Protein AF-T1AY09-F1 (afdb_monomer_lite)

Organism: NCBI:txid410659

Sequence (168 aa):
WETPSRAKVSDEFEIIVTLGIKGGFGIIDIEFPVPDQFDLVDDNNVHVVFKGYRNLSRKISYRVRAMRRGVFDFKTVRYTYYPALGIISKTSKEYAESHRIEVYPNIPVLPRMGRSFKTPMVMPSGSVSRLGPVSTDFDSIRDYQFGDPYRTINWKASARTGVLENCL

pLDDT: mean 77.84, std 12.08, range [43.69, 92.62]

Structure (mmCIF, N/CA/C/O backbone):
data_AF-T1AY09-F1
#
_entry.id   AF-T1AY09-F1
#
loop_
_atom_site.group_PDB
_atom_site.id
_atom_site.type_symbol
_atom_site.label_atom_id
_atom_site.label_alt_id
_atom_site.label_comp_id
_atom_site.label_asym_id
_atom_site.label_entity_id
_atom_site.label_seq_id
_atom_site.pdbx_PDB_ins_code
_atom_site.Cartn_x
_atom_site.Cartn_y
_atom_site.Cartn_z
_atom_site.occupancy
_atom_site.B_iso_or_equiv
_atom_site.auth_seq_id
_atom_site.auth_comp_id
_atom_site.auth_asym_id
_atom_site.auth_atom_id
_atom_site.pdbx_PDB_model_num
ATOM 1 N N . TRP A 1 1 ? 0.741 -7.960 7.176 1.00 77.12 1 TRP A N 1
ATOM 2 C CA . TRP A 1 1 ? 0.424 -7.620 5.779 1.00 77.12 1 TRP A CA 1
ATOM 3 C C . TRP A 1 1 ? 0.917 -8.742 4.900 1.00 77.12 1 TRP A C 1
ATOM 5 O O . TRP A 1 1 ? 1.999 -9.256 5.157 1.00 77.12 1 TRP A O 1
ATOM 15 N N . GLU A 1 2 ? 0.112 -9.155 3.936 1.00 81.94 2 GLU A N 1
ATOM 16 C CA . GLU A 1 2 ? 0.469 -10.129 2.915 1.00 81.94 2 GLU A CA 1
ATOM 17 C C . GLU A 1 2 ? 0.279 -9.435 1.565 1.00 81.94 2 GLU A C 1
ATOM 19 O O . GLU A 1 2 ? -0.824 -9.041 1.186 1.00 81.94 2 GLU A O 1
ATOM 24 N N . THR A 1 3 ? 1.410 -9.158 0.930 1.00 81.44 3 THR A N 1
ATOM 25 C CA . THR A 1 3 ? 1.568 -8.216 -0.178 1.00 81.44 3 THR A CA 1
ATOM 26 C C . THR A 1 3 ? 2.746 -8.665 -1.032 1.00 81.44 3 THR A C 1
ATOM 28 O O . THR A 1 3 ? 3.739 -9.171 -0.495 1.00 81.44 3 THR A O 1
ATOM 31 N N . PRO A 1 4 ? 2.684 -8.490 -2.360 1.00 83.69 4 PRO A N 1
ATOM 32 C CA . PRO A 1 4 ? 3.813 -8.809 -3.214 1.00 83.69 4 PRO A CA 1
ATOM 33 C C . PRO A 1 4 ? 4.957 -7.820 -2.962 1.00 83.69 4 PRO A C 1
ATOM 35 O O . PRO A 1 4 ? 4.762 -6.607 -2.953 1.00 83.69 4 PRO A O 1
ATOM 38 N N . SER A 1 5 ? 6.178 -8.333 -2.804 1.00 85.38 5 SER A N 1
ATOM 39 C CA . SER A 1 5 ? 7.378 -7.493 -2.661 1.00 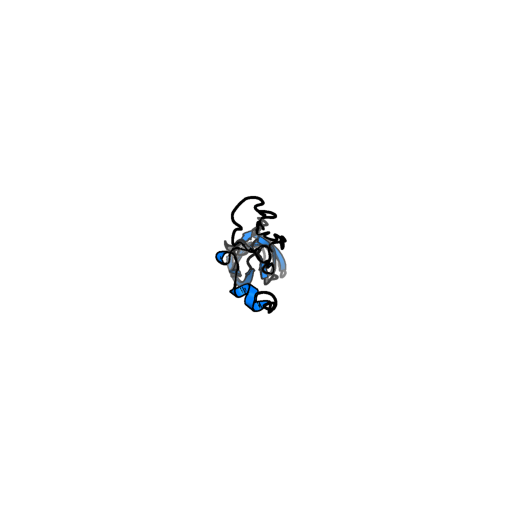85.38 5 SER A CA 1
ATOM 40 C C . SER A 1 5 ? 7.715 -6.726 -3.942 1.00 85.38 5 SER A C 1
ATOM 42 O O . SER A 1 5 ? 8.361 -5.678 -3.892 1.00 85.38 5 SER A O 1
ATOM 44 N N . ARG A 1 6 ? 7.279 -7.249 -5.095 1.00 87.50 6 ARG A N 1
ATOM 45 C CA . ARG A 1 6 ? 7.522 -6.688 -6.423 1.00 87.50 6 ARG A CA 1
ATOM 46 C C . ARG A 1 6 ? 6.231 -6.635 -7.226 1.00 87.50 6 ARG A C 1
ATOM 48 O O . ARG A 1 6 ? 5.535 -7.641 -7.322 1.00 87.50 6 ARG A O 1
ATOM 55 N N . ALA A 1 7 ? 5.975 -5.498 -7.857 1.00 88.19 7 ALA A N 1
ATOM 56 C CA . ALA A 1 7 ? 4.878 -5.307 -8.804 1.00 88.19 7 ALA A CA 1
ATOM 57 C C . ALA A 1 7 ? 5.393 -4.606 -10.068 1.00 88.19 7 ALA A C 1
ATOM 59 O O . ALA A 1 7 ? 6.481 -4.023 -10.055 1.00 88.19 7 ALA A O 1
ATOM 60 N N . LYS A 1 8 ? 4.643 -4.652 -11.172 1.00 88.94 8 LYS A N 1
ATOM 61 C CA . LYS A 1 8 ? 4.920 -3.806 -12.342 1.00 88.94 8 LYS A CA 1
ATOM 62 C C . LYS A 1 8 ? 3.947 -2.636 -12.390 1.00 88.94 8 LYS A C 1
ATOM 64 O O . LYS A 1 8 ? 2.860 -2.681 -11.822 1.00 88.94 8 LYS A O 1
ATOM 69 N N . VAL A 1 9 ? 4.341 -1.576 -13.089 1.00 89.31 9 VAL A N 1
ATOM 70 C CA . VAL A 1 9 ? 3.428 -0.470 -13.407 1.00 89.31 9 VAL A CA 1
ATOM 71 C C . VAL A 1 9 ? 2.242 -1.006 -14.210 1.00 89.31 9 VAL A C 1
ATOM 73 O O . VAL A 1 9 ? 2.441 -1.751 -15.170 1.00 89.31 9 VAL A O 1
ATOM 76 N N . SER A 1 10 ? 1.039 -0.564 -13.843 1.00 87.38 10 SER A N 1
ATOM 77 C CA . SER A 1 10 ? -0.257 -0.985 -14.387 1.00 87.38 10 SER A CA 1
ATOM 78 C C . SER A 1 10 ? -0.731 -2.388 -13.993 1.00 87.38 10 SER A C 1
ATOM 80 O O . SER A 1 10 ? -1.846 -2.742 -14.374 1.00 87.38 10 SER A O 1
ATOM 82 N N . ASP A 1 11 ? 0.042 -3.159 -13.222 1.00 85.81 11 ASP A N 1
ATOM 83 C CA . ASP A 1 11 ? -0.458 -4.417 -12.664 1.00 85.81 11 ASP A CA 1
ATOM 84 C C . ASP A 1 11 ? -1.409 -4.125 -11.493 1.00 85.81 11 ASP A C 1
ATOM 86 O O . ASP A 1 11 ? -1.169 -3.233 -10.668 1.00 85.81 11 ASP A O 1
ATOM 90 N N . GLU A 1 12 ? -2.488 -4.899 -11.425 1.00 88.69 12 GLU A N 1
ATOM 91 C CA . GLU A 1 12 ? -3.405 -4.935 -10.290 1.00 88.69 12 GLU A CA 1
ATOM 92 C C . GLU A 1 12 ? -2.925 -5.985 -9.294 1.00 88.69 12 GLU A C 1
ATOM 94 O O . GLU A 1 12 ? -2.566 -7.104 -9.672 1.00 88.69 12 GLU A O 1
ATOM 99 N N . PHE A 1 13 ? -2.917 -5.639 -8.012 1.00 87.06 13 PHE A N 1
ATOM 100 C CA . PHE A 1 13 ? -2.571 -6.584 -6.964 1.00 87.06 13 PHE A CA 1
ATOM 101 C C . PHE A 1 13 ? -3.440 -6.393 -5.728 1.00 87.06 13 PHE A C 1
ATOM 103 O O . PHE A 1 13 ? -3.931 -5.305 -5.420 1.00 87.06 13 PHE A O 1
ATOM 110 N N . GLU A 1 14 ? -3.638 -7.503 -5.028 1.00 87.88 14 GLU A N 1
ATOM 111 C CA . GLU A 1 14 ? -4.423 -7.563 -3.808 1.00 87.88 14 GLU A CA 1
ATOM 112 C C . GLU A 1 14 ? -3.497 -7.437 -2.599 1.00 87.88 14 GLU A C 1
ATOM 114 O O . GLU A 1 14 ? -2.472 -8.116 -2.496 1.00 87.88 14 GLU A O 1
ATOM 119 N N . ILE A 1 15 ? -3.864 -6.546 -1.685 1.00 87.56 15 ILE A N 1
ATOM 120 C CA . ILE A 1 15 ? -3.201 -6.366 -0.401 1.00 87.56 15 ILE A CA 1
ATOM 121 C C . ILE A 1 15 ? -4.089 -7.001 0.658 1.00 87.56 15 ILE A C 1
ATOM 123 O O . ILE A 1 15 ? -5.230 -6.580 0.835 1.00 87.56 15 ILE A O 1
ATOM 127 N N . ILE A 1 16 ? -3.569 -7.993 1.383 1.00 88.00 16 ILE A N 1
ATOM 128 C CA . ILE A 1 16 ? -4.297 -8.656 2.468 1.00 88.00 16 ILE A CA 1
ATOM 129 C C . ILE A 1 16 ? -3.725 -8.187 3.806 1.00 88.00 16 ILE A C 1
ATOM 131 O O . ILE A 1 16 ? -2.560 -8.409 4.149 1.00 88.00 16 ILE A O 1
ATOM 135 N N . VAL A 1 17 ? -4.569 -7.572 4.625 1.00 87.56 17 VAL A N 1
ATOM 136 C CA . VAL A 1 17 ? -4.225 -7.129 5.973 1.00 87.56 17 VAL A CA 1
ATOM 137 C C . VAL A 1 17 ? -4.947 -8.007 6.986 1.00 87.56 17 VAL A C 1
ATOM 139 O O . VAL A 1 17 ? -6.168 -8.152 6.972 1.00 87.56 17 VAL A O 1
ATOM 142 N N . THR A 1 18 ? -4.178 -8.621 7.887 1.00 88.25 18 THR A N 1
ATOM 143 C CA . THR A 1 18 ? -4.727 -9.369 9.022 1.00 88.25 18 THR A CA 1
ATOM 144 C C . THR A 1 18 ? -4.683 -8.478 10.252 1.00 88.25 18 THR A C 1
ATOM 146 O O . THR A 1 18 ? -3.606 -8.132 10.730 1.00 88.25 18 THR A O 1
ATOM 149 N N . LEU A 1 19 ? -5.853 -8.120 10.768 1.00 87.38 19 LEU A N 1
ATOM 150 C CA . LEU A 1 19 ? -6.011 -7.244 11.920 1.00 87.38 19 LEU A CA 1
ATOM 151 C C . LEU A 1 19 ? -6.388 -8.059 13.154 1.00 87.38 19 LEU A C 1
ATOM 153 O O . LEU A 1 19 ? -7.297 -8.891 13.108 1.00 87.38 19 LEU A O 1
ATOM 157 N N . GLY A 1 20 ? -5.697 -7.800 14.265 1.00 85.50 20 GLY A N 1
ATOM 158 C CA . GLY A 1 20 ? -6.000 -8.363 15.579 1.00 85.50 20 GLY A CA 1
ATOM 159 C C . GLY A 1 20 ? -6.544 -7.290 16.514 1.00 85.50 20 GLY A C 1
ATOM 160 O O . GLY A 1 20 ? -5.780 -6.518 17.087 1.00 85.50 20 GLY A O 1
ATOM 161 N N . ILE A 1 21 ? -7.861 -7.256 16.704 1.00 85.75 21 ILE A N 1
ATOM 162 C CA . ILE A 1 21 ? -8.529 -6.261 17.548 1.00 85.75 21 ILE A CA 1
ATOM 163 C C . ILE A 1 21 ? -8.680 -6.837 18.961 1.00 85.75 21 ILE A C 1
ATOM 165 O O . ILE A 1 21 ? -9.445 -7.786 19.186 1.00 85.75 21 ILE A O 1
ATOM 169 N N . LYS A 1 22 ? -7.950 -6.255 19.920 1.00 83.19 22 LYS A N 1
ATOM 170 C CA . LYS A 1 22 ? -7.957 -6.651 21.338 1.00 83.19 22 LYS A CA 1
ATOM 171 C C . LYS A 1 22 ? -8.827 -5.705 22.164 1.00 83.19 22 LYS A C 1
ATOM 173 O O . LYS A 1 22 ? -8.632 -4.495 22.122 1.00 83.19 22 LYS A O 1
ATOM 178 N N . GLY A 1 23 ? -9.736 -6.272 22.959 1.00 79.19 23 GLY A N 1
ATOM 179 C CA . GLY A 1 23 ? -10.632 -5.499 23.828 1.00 79.19 23 GLY A CA 1
ATOM 180 C C . GLY A 1 23 ? -11.688 -4.677 23.073 1.00 79.19 23 GLY A C 1
ATOM 181 O O . GLY A 1 23 ? -11.789 -4.748 21.848 1.00 79.19 23 GLY A O 1
ATOM 182 N N . GLY A 1 24 ? -12.507 -3.937 23.824 1.00 81.00 24 GLY A N 1
ATOM 183 C CA . GLY A 1 24 ? -13.569 -3.075 23.288 1.00 81.00 24 GLY A CA 1
ATOM 184 C C . GLY A 1 24 ? -14.862 -3.801 22.886 1.00 81.00 24 GLY A C 1
ATOM 185 O O . GLY A 1 24 ? -14.866 -5.006 22.621 1.00 81.00 24 GLY A O 1
ATOM 186 N N . PHE A 1 25 ? -15.952 -3.029 22.847 1.00 85.00 25 PHE A N 1
ATOM 187 C CA . PHE A 1 25 ? -17.296 -3.417 22.411 1.00 85.00 25 PHE A CA 1
ATOM 188 C C . PHE A 1 25 ? -17.944 -2.247 21.648 1.00 85.00 25 PHE A C 1
ATOM 190 O O . PHE A 1 25 ? -18.294 -1.217 22.236 1.00 85.00 25 PHE A O 1
ATOM 197 N N . GLY A 1 26 ? -18.073 -2.381 20.330 1.00 88.56 26 GLY A N 1
ATOM 198 C CA . GLY A 1 26 ? -18.518 -1.286 19.470 1.00 88.56 26 GLY A CA 1
ATOM 199 C C . GLY A 1 26 ? -18.217 -1.499 17.992 1.00 88.56 26 GLY A C 1
ATOM 200 O O . GLY A 1 26 ? -17.772 -2.567 17.583 1.00 88.56 26 GLY A O 1
ATOM 201 N N . ILE A 1 27 ? -18.463 -0.469 17.192 1.00 89.06 27 ILE A N 1
ATOM 202 C CA . ILE A 1 27 ? -18.146 -0.442 15.763 1.00 89.06 27 ILE A CA 1
ATOM 203 C C . ILE A 1 27 ? -16.738 0.128 15.592 1.00 89.06 27 ILE A C 1
ATOM 205 O O . ILE A 1 27 ? -16.346 1.066 16.282 1.00 89.06 27 ILE A O 1
ATOM 209 N N . ILE A 1 28 ? -15.961 -0.446 14.686 1.00 89.56 28 ILE A N 1
ATOM 210 C CA . ILE A 1 28 ? -14.653 0.063 14.293 1.00 89.56 28 ILE A CA 1
ATOM 211 C C . ILE A 1 28 ? -14.726 0.359 12.808 1.00 89.56 28 ILE A C 1
ATOM 213 O O . ILE A 1 28 ? -15.078 -0.515 12.019 1.00 89.56 28 ILE A O 1
ATOM 217 N N . ASP A 1 29 ? -14.396 1.590 12.463 1.00 90.19 29 ASP A N 1
ATOM 218 C CA . ASP A 1 29 ? -14.176 2.020 11.096 1.00 90.19 29 ASP A CA 1
ATOM 219 C C . ASP A 1 29 ? -12.674 2.004 10.806 1.00 90.19 29 ASP A C 1
ATOM 221 O O . ASP A 1 29 ? -11.881 2.453 11.640 1.00 90.19 29 ASP A O 1
ATOM 225 N N . ILE A 1 30 ? -12.279 1.421 9.680 1.00 89.62 30 ILE A N 1
ATOM 226 C CA . ILE A 1 30 ? -10.883 1.154 9.326 1.00 89.62 30 ILE A CA 1
ATOM 227 C C . ILE A 1 30 ? -10.643 1.695 7.927 1.00 89.62 30 ILE A C 1
ATOM 229 O O . ILE A 1 30 ? -11.315 1.292 6.980 1.00 89.62 30 ILE A O 1
ATOM 233 N N . GLU A 1 31 ? -9.653 2.572 7.816 1.00 87.44 31 GLU A N 1
ATOM 234 C CA . GLU A 1 31 ? -9.234 3.208 6.575 1.00 87.44 31 GLU A CA 1
ATOM 235 C C . GLU A 1 31 ? -7.772 2.830 6.310 1.00 87.44 31 GLU A C 1
ATOM 237 O O . GLU A 1 31 ? -6.876 3.137 7.112 1.00 87.44 31 GLU A O 1
ATOM 242 N N . PHE A 1 32 ? -7.516 2.128 5.202 1.00 86.25 32 PHE A N 1
ATOM 243 C CA . PHE A 1 32 ? -6.147 1.793 4.817 1.00 86.25 32 PHE A CA 1
ATOM 244 C C . PHE A 1 32 ? -5.492 2.949 4.056 1.00 86.25 32 PHE A C 1
ATOM 246 O O . PHE A 1 32 ? -6.144 3.622 3.254 1.00 86.25 32 PHE A O 1
ATOM 253 N N . PRO A 1 33 ? -4.188 3.192 4.271 1.00 82.81 33 PRO A N 1
ATOM 254 C CA . PRO A 1 33 ? -3.469 4.216 3.538 1.00 82.81 33 PRO A CA 1
ATOM 255 C C . PRO A 1 33 ? -3.288 3.763 2.090 1.00 82.81 33 PRO A C 1
ATOM 257 O O . PRO A 1 33 ? -2.652 2.742 1.823 1.00 82.81 33 PRO A O 1
ATOM 260 N N . VAL A 1 34 ? -3.794 4.552 1.150 1.00 83.62 34 VAL A N 1
ATOM 261 C CA . VAL A 1 34 ? -3.494 4.393 -0.274 1.00 83.62 34 VAL A CA 1
ATOM 262 C C . VAL A 1 34 ? -2.704 5.627 -0.696 1.00 83.62 34 VAL A C 1
ATOM 264 O O . VAL A 1 34 ? -3.259 6.723 -0.706 1.00 83.62 34 VAL A O 1
ATOM 267 N N . PRO A 1 35 ? -1.392 5.499 -0.961 1.00 82.06 35 PRO A N 1
ATOM 268 C CA . PRO A 1 35 ? -0.605 6.611 -1.476 1.00 82.06 35 PRO A CA 1
ATOM 269 C C . PRO A 1 35 ? -1.135 7.064 -2.841 1.00 82.06 35 PRO A C 1
ATOM 271 O O . PRO A 1 35 ? -1.522 6.218 -3.642 1.00 82.06 35 PRO A O 1
ATOM 274 N N . ASP A 1 36 ? -1.036 8.357 -3.159 1.00 81.50 36 ASP A N 1
ATOM 275 C CA . ASP A 1 36 ? -1.510 8.955 -4.428 1.00 81.50 36 ASP A CA 1
ATOM 276 C C . ASP A 1 36 ? -0.932 8.309 -5.704 1.00 81.50 36 ASP A C 1
ATOM 278 O O . ASP A 1 36 ? -1.342 8.612 -6.823 1.00 81.50 36 ASP A O 1
ATOM 282 N N . GLN A 1 37 ? 0.097 7.470 -5.568 1.00 85.50 37 GLN A N 1
ATOM 283 C CA . GLN A 1 37 ? 0.727 6.753 -6.676 1.00 85.50 37 GLN A CA 1
ATOM 284 C C . GLN A 1 37 ? 0.064 5.401 -6.981 1.00 85.50 37 GLN A C 1
ATOM 286 O O . GLN A 1 37 ? 0.483 4.720 -7.925 1.00 85.50 37 GLN A O 1
ATOM 291 N N . PHE A 1 38 ? -0.946 5.021 -6.199 1.00 85.81 38 PHE A N 1
ATOM 292 C CA . PHE A 1 38 ? -1.775 3.844 -6.403 1.00 85.81 38 PHE A CA 1
ATOM 293 C C . PHE A 1 38 ? -3.216 4.266 -6.658 1.00 85.81 38 PHE A C 1
ATOM 295 O O . PHE A 1 38 ? -3.796 5.028 -5.890 1.00 85.81 38 PHE A O 1
ATOM 302 N N . ASP A 1 39 ? -3.797 3.714 -7.715 1.00 85.31 39 ASP A N 1
ATOM 303 C CA . ASP A 1 39 ? -5.233 3.791 -7.936 1.00 85.31 39 ASP A CA 1
ATOM 304 C C . ASP A 1 39 ? -5.910 2.676 -7.148 1.00 85.31 39 ASP A C 1
ATOM 306 O O . ASP A 1 39 ? -5.498 1.513 -7.210 1.00 85.31 39 ASP A O 1
ATOM 310 N N . LEU A 1 40 ? -6.975 3.022 -6.438 1.00 84.06 40 LEU A N 1
ATOM 311 C CA . LEU A 1 40 ? -7.858 2.047 -5.823 1.00 84.06 40 LEU A CA 1
ATOM 312 C C . LEU A 1 40 ? -8.750 1.432 -6.914 1.00 84.06 40 LEU A C 1
ATOM 314 O O . LEU A 1 40 ? -9.409 2.157 -7.655 1.00 84.06 40 LEU A O 1
ATOM 318 N N . VAL A 1 41 ? -8.732 0.103 -7.042 1.00 81.50 41 VAL A N 1
ATOM 319 C CA . VAL A 1 41 ? -9.537 -0.617 -8.048 1.00 81.50 41 VAL A CA 1
ATOM 320 C C . VAL A 1 41 ? -10.930 -0.930 -7.503 1.00 81.50 41 VAL A C 1
ATOM 322 O O . VAL A 1 41 ? -11.912 -0.827 -8.231 1.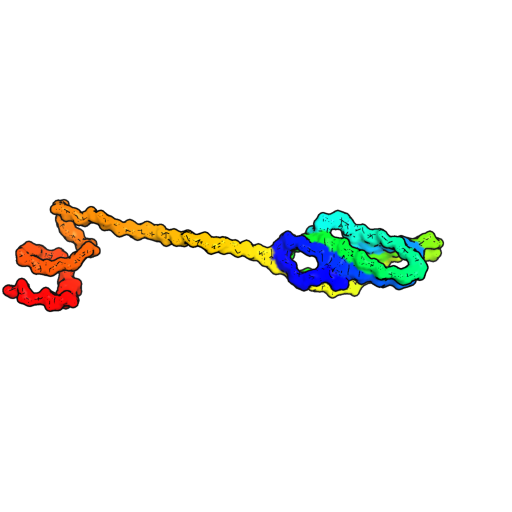00 81.50 41 VAL A O 1
ATOM 325 N N . ASP A 1 42 ? -11.014 -1.283 -6.218 1.00 73.25 42 ASP A N 1
ATOM 326 C CA . ASP A 1 42 ? -12.276 -1.486 -5.507 1.00 73.25 42 ASP A CA 1
ATOM 327 C C . ASP A 1 42 ? -12.588 -0.250 -4.659 1.00 73.25 42 ASP A C 1
ATOM 329 O O . ASP A 1 42 ? -11.903 -0.015 -3.671 1.00 73.25 42 ASP A O 1
ATOM 333 N N . ASP A 1 43 ? -13.655 0.492 -4.977 1.00 63.81 43 ASP A N 1
ATOM 334 C CA . ASP A 1 43 ? -14.100 1.718 -4.272 1.00 63.81 43 ASP A CA 1
ATOM 335 C C . ASP A 1 43 ? -14.309 1.567 -2.742 1.00 63.81 43 ASP A C 1
ATOM 337 O O . ASP A 1 43 ? -14.528 2.546 -2.029 1.00 63.81 43 ASP A O 1
ATOM 341 N N . ASN A 1 44 ? -14.218 0.351 -2.199 1.00 68.88 44 ASN A N 1
ATOM 342 C CA . ASN A 1 44 ? -14.332 0.064 -0.773 1.00 68.88 44 ASN A CA 1
ATOM 343 C C . ASN A 1 44 ? -12.957 -0.062 -0.100 1.00 68.88 44 ASN A C 1
ATOM 345 O O . ASN A 1 44 ? -12.519 -1.160 0.231 1.00 68.88 44 ASN A O 1
ATOM 349 N N . ASN A 1 45 ? -12.304 1.072 0.163 1.00 77.62 45 ASN A N 1
ATOM 350 C CA . ASN A 1 45 ? -11.147 1.132 1.072 1.00 77.62 45 ASN A CA 1
ATOM 351 C C . ASN A 1 45 ? -11.562 1.214 2.558 1.00 77.62 45 ASN A C 1
ATOM 353 O O . ASN A 1 45 ? -10.766 0.974 3.467 1.00 77.62 45 ASN A O 1
ATOM 357 N N . VAL A 1 46 ? -12.818 1.586 2.812 1.00 79.62 46 VAL A N 1
ATOM 358 C CA . VAL A 1 46 ? -13.359 1.777 4.158 1.00 79.62 46 VAL A CA 1
ATOM 359 C C . VAL A 1 46 ? -14.059 0.502 4.604 1.00 79.62 46 VAL A C 1
ATOM 361 O O . VAL A 1 46 ? -15.013 0.041 3.974 1.00 79.62 46 VAL A O 1
ATOM 364 N N . HIS A 1 47 ? -13.597 -0.072 5.712 1.00 83.00 47 HIS A N 1
ATOM 365 C CA . HIS A 1 47 ? -14.148 -1.310 6.246 1.00 83.00 47 HIS A CA 1
ATOM 366 C C . HIS A 1 47 ? -14.707 -1.104 7.646 1.00 83.00 47 HIS A C 1
ATOM 368 O O . HIS A 1 47 ? -13.975 -0.916 8.618 1.00 83.00 47 HIS A O 1
ATOM 374 N N . VAL A 1 48 ? -16.027 -1.244 7.751 1.00 84.81 48 VAL A N 1
ATOM 375 C CA . VAL A 1 48 ? -16.745 -1.163 9.019 1.00 84.81 48 VAL A CA 1
ATOM 376 C C . VAL A 1 48 ? -16.884 -2.558 9.618 1.00 84.81 48 VAL A C 1
ATOM 378 O O . VAL A 1 48 ? -17.440 -3.472 9.006 1.00 84.81 48 VAL A O 1
ATOM 381 N N . VAL A 1 49 ? -16.389 -2.735 10.841 1.00 86.44 49 VAL A N 1
ATOM 382 C CA . VAL A 1 49 ? -16.413 -4.012 11.557 1.00 86.44 49 VAL A CA 1
ATOM 383 C C . VAL A 1 49 ? -17.061 -3.829 12.923 1.00 86.44 49 VAL A C 1
ATOM 385 O O . VAL A 1 49 ? -16.624 -3.012 13.731 1.00 86.44 49 VAL A O 1
ATOM 388 N N . PHE A 1 50 ? -18.082 -4.634 13.226 1.00 86.06 50 PHE A N 1
ATOM 389 C CA . PHE A 1 50 ? -18.632 -4.702 14.577 1.00 86.06 50 PHE A CA 1
ATOM 390 C C . PHE A 1 50 ? -17.799 -5.635 15.460 1.00 86.06 50 PHE A C 1
ATOM 392 O O . PHE A 1 50 ? -17.556 -6.799 15.132 1.00 86.06 50 PHE A O 1
ATOM 399 N N . LYS A 1 51 ? -17.386 -5.125 16.616 1.00 84.44 51 LYS A N 1
ATOM 400 C CA . LYS A 1 51 ? -16.572 -5.821 17.603 1.00 84.44 51 LYS A CA 1
ATOM 401 C C . LYS A 1 51 ? -17.406 -6.152 18.839 1.00 84.44 51 LYS A C 1
ATOM 403 O O . LYS A 1 51 ? -17.810 -5.270 19.591 1.00 84.44 51 LYS A O 1
ATOM 408 N N . GLY A 1 52 ? -17.598 -7.450 19.074 1.00 83.06 52 GLY A N 1
ATOM 409 C CA . GLY A 1 52 ? -18.178 -7.980 20.311 1.00 83.06 52 GLY A CA 1
ATOM 410 C C . GLY A 1 52 ? -17.151 -8.145 21.441 1.00 83.06 52 GLY A C 1
ATOM 411 O O . GLY A 1 52 ? -15.999 -7.736 21.324 1.00 83.06 52 GLY A O 1
ATOM 412 N N . TYR A 1 53 ? -17.536 -8.826 22.522 1.00 79.62 53 TYR A N 1
ATOM 413 C CA . TYR A 1 53 ? -16.699 -9.000 23.723 1.00 79.62 53 TYR A CA 1
ATOM 414 C C . TYR A 1 53 ? -15.432 -9.855 23.527 1.00 79.62 53 TYR A C 1
ATOM 416 O O . TYR A 1 53 ? -14.473 -9.721 24.282 1.00 79.62 53 TYR A O 1
ATOM 424 N N . ARG A 1 54 ? -15.392 -10.729 22.516 1.00 85.94 54 ARG A N 1
ATOM 425 C CA . ARG A 1 54 ? -14.236 -11.603 22.237 1.00 85.94 54 ARG A CA 1
ATOM 426 C C . ARG A 1 54 ? -13.214 -10.909 21.348 1.00 85.94 54 ARG A C 1
ATOM 428 O O . ARG A 1 54 ? -13.592 -10.072 20.532 1.00 85.94 54 ARG A O 1
ATOM 435 N N . ASN A 1 55 ? -11.938 -11.272 21.472 1.00 85.69 55 ASN A N 1
ATOM 436 C CA . ASN A 1 55 ? -10.908 -10.830 20.528 1.00 85.69 55 ASN A CA 1
ATOM 437 C C . ASN A 1 55 ? -11.303 -11.229 19.103 1.00 85.69 55 ASN A C 1
ATOM 439 O O . ASN A 1 55 ? -11.774 -12.344 18.880 1.00 85.69 55 ASN A O 1
ATOM 443 N N . LEU A 1 56 ? -11.122 -10.306 18.159 1.00 85.44 56 LEU A N 1
ATOM 444 C CA . LEU A 1 56 ? -11.501 -10.508 16.766 1.00 85.44 56 LEU A CA 1
ATOM 445 C C . LEU A 1 56 ? -10.246 -10.454 15.905 1.00 85.44 56 LEU A C 1
ATOM 447 O O . LEU A 1 56 ? -9.545 -9.442 15.896 1.00 85.44 56 LEU A O 1
ATOM 451 N N . SER A 1 57 ? -9.983 -11.538 15.183 1.00 87.62 57 SER A N 1
ATOM 452 C CA . SER A 1 57 ? -9.060 -11.538 14.057 1.00 87.62 57 SER A CA 1
ATOM 453 C C . SER A 1 57 ? -9.871 -11.410 12.773 1.00 87.62 57 SER A C 1
ATOM 455 O O . SER A 1 57 ? -10.785 -12.198 12.518 1.00 87.62 57 SER A O 1
ATOM 457 N N . ARG A 1 58 ? -9.572 -10.396 11.962 1.00 86.88 58 ARG A N 1
ATOM 458 C CA . ARG A 1 58 ? -10.224 -10.202 10.665 1.00 86.88 58 ARG A CA 1
ATOM 459 C C . ARG A 1 58 ? -9.165 -10.052 9.589 1.00 86.88 58 ARG A C 1
ATOM 461 O O . ARG A 1 58 ? -8.221 -9.286 9.752 1.00 86.88 58 ARG A O 1
ATOM 468 N N . LYS A 1 59 ? -9.339 -10.792 8.499 1.00 88.38 59 LYS A N 1
ATOM 469 C CA . LYS A 1 59 ? -8.604 -10.567 7.258 1.00 88.38 59 LYS A CA 1
ATOM 470 C C . LYS A 1 59 ? -9.432 -9.642 6.384 1.00 88.38 59 LYS A C 1
ATOM 472 O O . LYS A 1 59 ? -10.627 -9.883 6.207 1.00 88.38 59 LYS A O 1
ATOM 477 N N . ILE A 1 60 ? -8.806 -8.582 5.909 1.00 88.12 60 ILE A N 1
ATOM 478 C CA . ILE A 1 60 ? -9.397 -7.616 4.997 1.00 88.12 60 ILE A CA 1
ATOM 479 C C . ILE A 1 60 ? -8.478 -7.538 3.794 1.00 88.12 60 ILE A C 1
ATOM 481 O O . ILE A 1 60 ? -7.260 -7.503 3.966 1.00 88.12 60 ILE A O 1
ATOM 485 N N . SER A 1 61 ? -9.052 -7.554 2.601 1.00 86.94 61 SER A N 1
ATOM 486 C CA . SER A 1 61 ? -8.296 -7.389 1.376 1.00 86.94 61 SER A CA 1
ATOM 487 C C . SER A 1 61 ? -8.852 -6.243 0.553 1.00 86.94 61 SER A C 1
ATOM 489 O O . SER A 1 61 ? -10.058 -6.000 0.552 1.00 86.94 61 SER A O 1
ATOM 491 N N . TYR A 1 62 ? -7.950 -5.520 -0.097 1.00 87.44 62 TYR A N 1
ATOM 492 C CA . TYR A 1 62 ? -8.284 -4.431 -1.003 1.00 87.44 62 TYR A CA 1
ATOM 493 C C . TYR A 1 62 ? -7.358 -4.480 -2.217 1.00 87.44 62 TYR A C 1
ATOM 495 O O . TYR A 1 62 ? -6.206 -4.920 -2.127 1.00 87.44 62 TYR A O 1
ATOM 503 N N . ARG A 1 63 ? -7.884 -4.075 -3.374 1.00 88.44 63 ARG A N 1
ATOM 504 C CA . ARG A 1 63 ? -7.172 -4.129 -4.654 1.00 88.44 63 ARG A CA 1
ATOM 505 C C . ARG A 1 63 ? -6.697 -2.754 -5.070 1.00 88.44 63 ARG A C 1
ATOM 507 O O . ARG A 1 63 ? -7.470 -1.797 -5.102 1.00 88.44 63 ARG A O 1
ATOM 514 N N . VAL A 1 64 ? -5.424 -2.682 -5.434 1.00 90.19 64 VAL A N 1
ATOM 515 C CA . VAL A 1 64 ? -4.781 -1.454 -5.896 1.00 90.19 64 VAL A CA 1
ATOM 516 C C . VAL A 1 64 ? -4.030 -1.695 -7.197 1.00 90.19 64 VAL A C 1
ATOM 518 O O . VAL A 1 64 ? -3.592 -2.807 -7.496 1.00 90.19 64 VAL A O 1
ATOM 521 N N . ARG A 1 65 ? -3.856 -0.624 -7.966 1.00 90.69 65 ARG A N 1
ATOM 522 C CA . ARG A 1 65 ? -3.121 -0.605 -9.227 1.00 90.69 65 ARG A CA 1
ATOM 523 C C . ARG A 1 65 ? -2.002 0.421 -9.152 1.00 90.69 65 ARG A C 1
ATOM 525 O O . ARG A 1 65 ? -2.236 1.587 -8.846 1.00 90.69 65 ARG A O 1
ATOM 532 N N . ALA A 1 66 ? -0.773 0.004 -9.449 1.00 91.00 66 ALA A N 1
ATOM 533 C CA . ALA A 1 66 ? 0.379 0.904 -9.397 1.00 91.00 66 ALA A CA 1
ATOM 534 C C . ALA A 1 66 ? 0.433 1.822 -10.629 1.00 91.00 66 ALA A C 1
ATOM 536 O O . ALA A 1 66 ? 0.635 1.345 -11.748 1.00 91.00 66 ALA A O 1
ATOM 537 N N . MET A 1 67 ? 0.328 3.139 -10.429 1.00 89.88 67 MET A N 1
ATOM 538 C CA . MET A 1 67 ? 0.377 4.128 -11.518 1.00 89.88 67 MET A CA 1
ATOM 539 C C . MET A 1 67 ? 1.790 4.612 -11.845 1.00 89.88 67 MET A C 1
ATOM 541 O O . MET A 1 67 ? 2.077 5.005 -12.977 1.00 89.88 67 MET A O 1
ATOM 545 N N . ARG A 1 68 ? 2.703 4.592 -10.869 1.00 89.06 68 ARG A N 1
ATOM 546 C CA . ARG A 1 68 ? 4.085 5.063 -11.039 1.00 89.06 68 ARG A CA 1
ATOM 547 C C . ARG A 1 68 ? 5.090 4.006 -10.600 1.00 89.06 68 ARG A C 1
ATOM 549 O O . ARG A 1 68 ? 4.840 3.236 -9.682 1.00 89.06 68 ARG A O 1
ATOM 556 N N . ARG A 1 69 ? 6.255 3.994 -11.256 1.00 90.75 69 ARG A N 1
ATOM 557 C CA . ARG A 1 69 ? 7.408 3.190 -10.823 1.00 90.75 69 ARG A CA 1
ATOM 558 C C . ARG A 1 69 ? 8.053 3.816 -9.591 1.00 90.75 69 ARG A C 1
ATOM 560 O O . ARG A 1 69 ? 8.078 5.043 -9.476 1.00 90.75 69 ARG A O 1
ATOM 567 N N . GLY A 1 70 ? 8.655 2.995 -8.744 1.00 89.94 70 GLY A N 1
ATOM 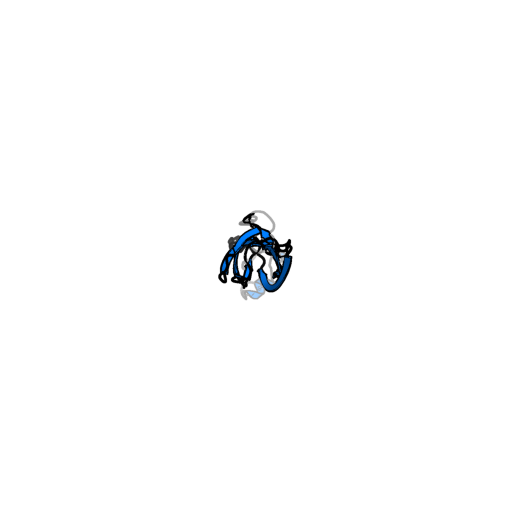568 C CA . GLY A 1 70 ? 9.358 3.470 -7.559 1.00 89.94 70 GLY A CA 1
ATOM 569 C C . GLY A 1 70 ? 9.285 2.493 -6.398 1.00 89.94 70 GLY A C 1
ATOM 570 O O . GLY A 1 70 ? 8.782 1.381 -6.527 1.00 89.94 70 GLY A O 1
ATOM 571 N N . VAL A 1 71 ? 9.812 2.936 -5.264 1.00 90.44 71 VAL A N 1
ATOM 572 C CA . VAL A 1 71 ? 9.699 2.241 -3.986 1.00 90.44 71 VAL A CA 1
ATOM 573 C C . VAL A 1 71 ? 8.670 2.991 -3.156 1.00 90.44 71 VAL A C 1
ATOM 575 O O . VAL A 1 71 ? 8.815 4.198 -2.960 1.00 90.44 71 VAL A O 1
ATOM 578 N N . PHE A 1 72 ? 7.647 2.286 -2.683 1.00 89.00 72 PHE A N 1
ATOM 579 C CA . PHE A 1 72 ? 6.564 2.873 -1.904 1.00 89.00 72 PHE A CA 1
ATOM 580 C C . PHE A 1 72 ? 6.464 2.215 -0.536 1.00 89.00 72 PHE A C 1
ATOM 582 O O . PHE A 1 72 ? 6.498 0.990 -0.436 1.00 89.00 72 PHE A O 1
ATOM 589 N N . ASP A 1 73 ? 6.302 3.045 0.493 1.00 86.81 73 ASP A N 1
ATOM 590 C CA . ASP A 1 73 ? 6.105 2.608 1.870 1.00 86.81 73 ASP A CA 1
ATOM 591 C C . ASP A 1 73 ? 4.664 2.903 2.307 1.00 86.81 73 ASP A C 1
ATOM 593 O O . ASP A 1 73 ? 4.248 4.061 2.386 1.00 86.81 73 ASP A O 1
ATOM 597 N N . PHE A 1 74 ? 3.914 1.860 2.645 1.00 85.19 74 PHE A N 1
ATOM 598 C CA . PHE A 1 74 ? 2.622 1.947 3.321 1.00 85.19 74 PHE A CA 1
ATOM 599 C C . PHE A 1 74 ? 2.896 2.066 4.816 1.00 85.19 74 PHE A C 1
ATOM 601 O O . PHE A 1 74 ? 3.433 1.123 5.379 1.00 85.19 74 PHE A O 1
ATOM 608 N N . LYS A 1 75 ? 2.621 3.223 5.437 1.00 79.75 75 LYS A N 1
ATOM 609 C CA . LYS A 1 75 ? 3.134 3.539 6.788 1.00 79.75 75 LYS A CA 1
ATOM 610 C C . LYS A 1 75 ? 2.113 3.487 7.917 1.00 79.75 75 LYS A C 1
ATOM 612 O O . LYS A 1 75 ? 2.477 3.098 9.022 1.00 79.75 75 LYS A O 1
ATOM 617 N N . THR A 1 76 ? 0.878 3.930 7.690 1.00 84.12 76 THR A N 1
ATOM 618 C CA . THR A 1 76 ? -0.041 4.200 8.804 1.00 84.12 76 THR A CA 1
ATOM 619 C C . THR A 1 76 ? -1.476 3.850 8.453 1.00 84.12 76 THR A C 1
ATOM 621 O O . THR A 1 76 ? -2.046 4.443 7.546 1.00 84.12 76 THR A O 1
ATOM 624 N N . VAL A 1 77 ? -2.077 2.927 9.204 1.00 88.44 77 VAL A N 1
ATOM 625 C CA . VAL A 1 77 ? -3.509 2.601 9.121 1.00 88.44 77 VAL A CA 1
ATOM 626 C C . VAL A 1 77 ? -4.268 3.452 10.117 1.00 88.44 77 VAL A C 1
ATOM 628 O O . VAL A 1 77 ? -3.918 3.483 11.301 1.00 88.44 77 VAL A O 1
ATOM 631 N N . ARG A 1 78 ? -5.323 4.123 9.659 1.00 89.50 78 ARG A N 1
ATOM 632 C CA . ARG A 1 78 ? -6.201 4.895 10.533 1.00 89.50 78 ARG A CA 1
ATOM 633 C C . ARG A 1 78 ? -7.403 4.047 10.914 1.00 89.50 78 ARG A C 1
ATOM 635 O O . ARG A 1 78 ? -7.983 3.354 10.083 1.00 89.50 78 ARG A O 1
ATOM 642 N N . TYR A 1 79 ? -7.786 4.106 12.183 1.00 90.62 79 TYR A N 1
ATOM 643 C CA . TYR A 1 79 ? -9.030 3.505 12.638 1.00 90.62 79 TYR A CA 1
ATOM 644 C C . TYR A 1 79 ? -9.774 4.432 13.592 1.00 90.62 79 TYR A C 1
ATOM 646 O O . TYR A 1 79 ? -9.182 5.091 14.452 1.00 90.62 79 TYR A O 1
ATOM 654 N N . THR A 1 80 ? -11.096 4.438 13.464 1.00 90.94 80 THR A N 1
ATOM 655 C CA . THR A 1 80 ? -12.001 5.161 14.351 1.00 90.94 80 THR A CA 1
ATOM 656 C C . THR A 1 80 ? -12.869 4.164 15.099 1.00 90.94 80 THR A C 1
ATOM 658 O O . THR A 1 80 ? -13.609 3.382 14.512 1.00 90.94 80 THR A O 1
ATOM 661 N N . TYR A 1 81 ? -12.782 4.183 16.424 1.00 90.31 81 TYR A N 1
ATOM 662 C CA . TYR A 1 81 ? -13.593 3.346 17.295 1.00 90.31 81 TYR A CA 1
ATOM 663 C C . TYR A 1 81 ? -14.830 4.099 17.786 1.00 90.31 81 TYR A C 1
ATOM 665 O O . TYR A 1 81 ? -14.724 5.165 18.402 1.00 90.31 81 TYR A O 1
ATOM 673 N N . TYR A 1 82 ? -15.991 3.491 17.559 1.00 89.75 82 TYR A N 1
ATOM 674 C CA . TYR A 1 82 ? -17.314 3.929 17.982 1.00 89.75 82 TYR A CA 1
ATOM 675 C C . TYR A 1 82 ? -17.845 2.969 19.060 1.00 89.75 82 TYR A C 1
ATOM 677 O O . TYR A 1 82 ? -18.374 1.899 18.742 1.00 89.75 82 TYR A O 1
ATOM 685 N N . PRO A 1 83 ? -17.701 3.304 20.351 1.00 87.81 83 PRO A N 1
ATOM 686 C CA . PRO A 1 83 ? -18.193 2.461 21.436 1.00 87.81 83 PRO A CA 1
ATOM 687 C C . PRO A 1 83 ? -19.723 2.385 21.421 1.00 87.81 83 PRO A C 1
ATOM 689 O O . PRO A 1 83 ? -20.399 3.410 21.392 1.00 87.81 83 PRO A O 1
ATOM 692 N N . ALA A 1 84 ? -20.281 1.174 21.507 1.00 85.50 84 ALA A N 1
ATOM 693 C CA . ALA A 1 84 ? -21.737 0.984 21.460 1.00 85.50 84 ALA A CA 1
ATOM 694 C C . ALA A 1 84 ? -22.450 1.436 22.746 1.00 85.50 84 ALA A C 1
ATOM 696 O O . ALA A 1 84 ? -23.618 1.802 22.712 1.00 85.50 84 ALA A O 1
ATOM 697 N N . LEU A 1 85 ? -21.748 1.411 23.883 1.00 82.62 85 LEU A N 1
ATOM 698 C CA . LEU A 1 85 ? -22.324 1.720 25.195 1.00 82.62 85 LEU A CA 1
ATOM 699 C C . LEU A 1 85 ? -22.267 3.213 25.559 1.00 82.62 85 LEU A C 1
ATOM 701 O O . LEU A 1 85 ? -22.708 3.579 26.641 1.00 82.62 85 LEU A O 1
ATOM 705 N N . GLY A 1 86 ? -21.683 4.076 24.718 1.00 77.06 86 GLY A N 1
ATOM 706 C CA . GLY A 1 86 ? -21.606 5.527 24.963 1.00 77.06 86 GLY A CA 1
ATOM 707 C C . GLY A 1 86 ? -20.772 5.967 26.179 1.00 77.06 86 GLY A C 1
ATOM 708 O O . GLY A 1 86 ? -20.664 7.158 26.440 1.00 77.06 86 GLY A O 1
ATOM 709 N N . ILE A 1 87 ? -20.161 5.027 26.910 1.00 80.62 87 ILE A N 1
ATOM 710 C CA . ILE A 1 87 ? -19.350 5.292 28.115 1.00 80.62 87 ILE A CA 1
ATOM 711 C C . ILE A 1 87 ? -18.049 6.031 27.770 1.00 80.62 87 ILE A C 1
ATOM 713 O O . ILE A 1 87 ? -17.526 6.804 28.566 1.00 80.62 87 ILE A O 1
ATOM 717 N N . ILE A 1 88 ? -17.506 5.767 26.584 1.00 81.31 88 ILE A N 1
ATOM 718 C CA . ILE A 1 88 ? -16.249 6.337 26.096 1.00 81.31 88 ILE A CA 1
ATOM 719 C C . ILE A 1 88 ? -16.591 7.199 24.877 1.00 81.31 88 ILE A C 1
ATOM 721 O O . ILE A 1 88 ? -17.515 6.880 24.130 1.00 81.31 88 ILE A O 1
ATOM 725 N N . SER A 1 89 ? -15.866 8.292 24.658 1.00 84.75 89 SER A N 1
ATOM 726 C CA . SER A 1 89 ? -15.993 9.073 23.428 1.00 84.75 89 SER A CA 1
ATOM 727 C C . SER A 1 89 ? -15.429 8.309 22.222 1.00 84.75 89 SER A C 1
ATOM 729 O O . SER A 1 89 ? -14.586 7.412 22.356 1.00 84.75 89 SER A O 1
ATOM 731 N N . LYS A 1 90 ? -15.879 8.670 21.012 1.00 88.75 90 LYS A N 1
ATOM 732 C CA . LYS A 1 90 ? -15.267 8.151 19.782 1.00 88.75 90 LYS A CA 1
ATOM 733 C C . LYS A 1 90 ? -13.761 8.415 19.817 1.00 88.75 90 LYS A C 1
ATOM 735 O O . LYS A 1 90 ? -13.329 9.522 20.135 1.00 88.75 90 LYS A O 1
ATOM 740 N N . THR A 1 91 ? -12.967 7.399 19.515 1.00 87.44 91 THR A N 1
ATOM 741 C CA . THR A 1 91 ? -11.505 7.492 19.571 1.00 87.44 91 THR A CA 1
ATOM 742 C C . THR A 1 91 ? -10.948 7.210 18.188 1.00 87.44 91 THR A C 1
ATOM 744 O O . THR A 1 91 ? -11.157 6.120 17.664 1.00 87.44 91 THR A O 1
ATOM 747 N N . SER A 1 92 ? -10.236 8.176 17.613 1.00 88.94 92 SER A N 1
ATOM 748 C CA . SER A 1 92 ? -9.463 7.981 16.385 1.00 88.94 92 SER A CA 1
ATOM 749 C C . SER A 1 92 ? -8.006 7.739 16.748 1.00 88.94 92 SER A C 1
ATOM 751 O O . SER A 1 92 ? -7.447 8.449 17.589 1.00 88.94 92 SER A O 1
ATOM 753 N N . LYS A 1 93 ? -7.412 6.701 16.168 1.00 88.25 93 LYS 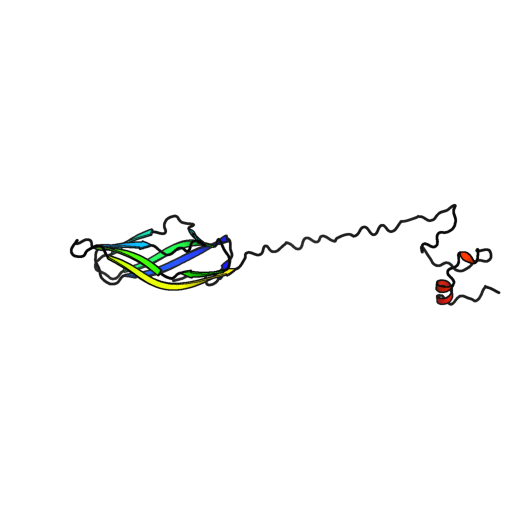A N 1
ATOM 754 C CA . LYS A 1 93 ? -6.021 6.318 16.391 1.00 88.25 93 LYS A CA 1
ATOM 755 C C . LYS A 1 93 ? -5.390 5.883 15.081 1.00 88.25 93 LYS A C 1
ATOM 757 O O . LYS A 1 93 ? -6.048 5.402 14.162 1.00 88.25 93 LYS A O 1
ATOM 762 N N . GLU A 1 94 ? -4.079 6.031 15.047 1.00 88.94 94 GLU A N 1
ATOM 763 C CA . GLU A 1 94 ? -3.243 5.645 13.927 1.00 88.94 94 GLU A CA 1
ATOM 764 C C . GLU A 1 94 ? -2.316 4.515 14.374 1.00 88.94 94 GLU A C 1
ATOM 766 O O . GLU A 1 94 ? -1.716 4.567 15.451 1.00 88.94 94 GLU A O 1
ATOM 771 N N . TYR A 1 95 ? -2.250 3.459 13.572 1.00 86.88 95 TYR A N 1
ATOM 772 C CA . TYR A 1 95 ? -1.347 2.338 13.773 1.00 86.88 95 TYR A CA 1
ATOM 773 C C . TYR A 1 95 ? -0.256 2.402 12.711 1.00 86.88 95 TYR A C 1
ATOM 775 O O . TYR A 1 95 ? -0.530 2.224 11.524 1.00 86.88 95 TYR A O 1
ATOM 783 N N . ALA A 1 96 ? 0.965 2.700 13.149 1.00 84.12 96 ALA A N 1
ATOM 784 C CA . ALA A 1 96 ? 2.118 2.787 12.270 1.00 84.12 96 ALA A CA 1
ATOM 785 C C . ALA A 1 96 ? 2.708 1.389 12.045 1.00 84.12 96 ALA A C 1
ATOM 787 O O . ALA A 1 96 ? 3.253 0.777 12.964 1.00 84.12 96 ALA A O 1
ATOM 788 N N . GLU A 1 97 ? 2.613 0.902 10.817 1.00 83.69 97 GLU A N 1
ATOM 789 C CA . GLU A 1 97 ? 3.281 -0.303 10.345 1.00 83.69 97 GLU A CA 1
ATOM 790 C C . GLU A 1 97 ? 3.782 -0.022 8.933 1.00 83.69 97 GLU A C 1
ATOM 792 O O . GLU A 1 97 ? 2.992 0.297 8.049 1.00 83.69 97 GLU A O 1
ATOM 797 N N . SER A 1 98 ? 5.099 -0.102 8.741 1.00 82.06 98 SER A N 1
ATOM 798 C CA . SER A 1 98 ? 5.736 0.203 7.462 1.00 82.06 98 SER A CA 1
ATOM 799 C C . SER A 1 98 ? 5.857 -1.056 6.614 1.00 82.06 98 SER A C 1
ATOM 801 O O . SER A 1 98 ? 6.582 -1.983 6.979 1.00 82.06 98 SER A O 1
ATOM 803 N N . HIS A 1 99 ? 5.205 -1.070 5.457 1.00 85.25 99 HIS A N 1
ATOM 804 C CA . HIS A 1 99 ? 5.362 -2.112 4.453 1.00 85.25 99 HIS A CA 1
ATOM 805 C C . HIS A 1 99 ? 5.865 -1.531 3.131 1.00 85.25 99 HIS A C 1
ATOM 807 O O . HIS A 1 99 ? 5.288 -0.579 2.613 1.00 85.25 99 HIS A O 1
ATOM 813 N N . ARG A 1 100 ? 6.932 -2.112 2.577 1.00 88.12 100 ARG A N 1
ATOM 814 C CA . ARG A 1 100 ? 7.620 -1.601 1.387 1.00 88.12 100 ARG A CA 1
ATOM 815 C C . ARG A 1 100 ? 7.300 -2.445 0.156 1.00 88.12 100 ARG A C 1
ATOM 817 O O . ARG A 1 100 ? 7.466 -3.660 0.194 1.00 88.12 100 ARG A O 1
ATOM 824 N N . ILE A 1 101 ? 6.927 -1.792 -0.943 1.00 89.62 101 ILE A N 1
ATOM 825 C CA . ILE A 1 101 ? 6.659 -2.421 -2.244 1.00 89.62 101 ILE A CA 1
ATOM 826 C C . ILE A 1 101 ? 7.537 -1.775 -3.317 1.00 89.62 101 ILE A C 1
ATOM 828 O O . ILE A 1 101 ? 7.615 -0.548 -3.418 1.00 89.62 101 ILE A O 1
ATOM 832 N N . GLU A 1 102 ? 8.192 -2.600 -4.136 1.00 91.62 102 GLU A N 1
ATOM 833 C CA . GLU A 1 102 ? 9.010 -2.143 -5.261 1.00 91.62 102 GLU A CA 1
ATOM 834 C C . GLU A 1 102 ? 8.254 -2.319 -6.583 1.00 91.62 102 GLU A C 1
ATOM 836 O O . GLU A 1 102 ? 7.963 -3.436 -7.017 1.00 91.62 102 GLU A O 1
ATOM 841 N N . VAL A 1 103 ? 7.937 -1.201 -7.237 1.00 92.62 103 VAL A N 1
ATOM 842 C CA . VAL A 1 103 ? 7.222 -1.172 -8.514 1.00 92.62 103 VAL A CA 1
ATOM 843 C C . VAL A 1 103 ? 8.209 -0.954 -9.655 1.00 92.62 103 VAL A C 1
ATOM 845 O O . VAL A 1 103 ? 8.782 0.129 -9.822 1.00 92.62 103 VAL A O 1
ATOM 848 N N . TYR A 1 104 ? 8.367 -1.981 -10.482 1.00 91.25 104 TYR A N 1
ATOM 849 C CA . TYR A 1 104 ? 9.214 -1.965 -11.667 1.00 91.25 104 TYR A CA 1
ATOM 850 C C . TYR A 1 104 ? 8.476 -1.405 -12.886 1.00 91.25 104 TYR A C 1
ATOM 852 O O . TYR A 1 104 ? 7.266 -1.591 -13.029 1.00 91.25 104 TYR A O 1
ATOM 860 N N . PRO A 1 105 ? 9.185 -0.739 -13.812 1.00 89.81 105 PRO A N 1
ATOM 861 C CA . PRO A 1 105 ? 8.586 -0.333 -15.074 1.00 89.81 105 PRO A CA 1
ATOM 862 C C . PRO A 1 105 ? 8.113 -1.559 -15.863 1.00 89.81 105 PRO A C 1
ATOM 864 O O . PRO A 1 105 ? 8.815 -2.569 -15.951 1.00 89.81 105 PRO A O 1
ATOM 867 N N . ASN A 1 106 ? 6.943 -1.445 -16.485 1.00 86.69 106 ASN A N 1
ATOM 868 C CA . ASN A 1 106 ? 6.503 -2.417 -17.472 1.00 86.69 106 ASN A CA 1
ATOM 869 C C . ASN A 1 106 ? 7.198 -2.106 -18.806 1.00 86.69 106 ASN A C 1
ATOM 871 O O . ASN A 1 106 ? 6.817 -1.171 -19.508 1.00 86.69 106 ASN A O 1
ATOM 875 N N . ILE A 1 107 ? 8.282 -2.824 -19.108 1.00 83.50 107 ILE A N 1
ATOM 876 C CA . ILE A 1 107 ? 9.016 -2.679 -20.369 1.00 83.50 107 ILE A CA 1
ATOM 877 C C . ILE A 1 107 ? 8.359 -3.630 -21.376 1.00 83.50 107 ILE A C 1
ATOM 879 O O . ILE A 1 107 ? 8.511 -4.846 -21.221 1.00 83.50 107 ILE A O 1
ATOM 883 N N . PRO A 1 108 ? 7.633 -3.128 -22.394 1.00 80.38 108 PRO A N 1
ATOM 884 C CA . PRO A 1 108 ? 7.080 -4.000 -23.415 1.00 80.38 108 PRO A CA 1
ATOM 885 C C . PRO A 1 108 ? 8.240 -4.661 -24.158 1.00 80.38 108 PRO A C 1
ATOM 887 O O . PRO A 1 108 ? 9.104 -3.989 -24.725 1.00 80.38 108 PRO A O 1
ATOM 890 N N . VAL A 1 109 ? 8.275 -5.993 -24.144 1.00 80.25 109 VAL A N 1
ATOM 891 C CA . VAL A 1 109 ? 9.227 -6.738 -24.964 1.00 80.25 109 VAL A CA 1
ATOM 892 C C . VAL A 1 109 ? 8.803 -6.520 -26.408 1.00 80.25 109 VAL A C 1
ATOM 894 O O . VAL A 1 109 ? 7.761 -7.013 -26.835 1.00 80.25 109 VAL A O 1
ATOM 897 N N . LEU A 1 110 ? 9.592 -5.748 -27.154 1.00 78.25 110 LEU A N 1
ATOM 898 C CA . LEU A 1 110 ? 9.412 -5.636 -28.594 1.00 78.25 110 LEU A CA 1
ATOM 899 C C . LEU A 1 110 ? 9.512 -7.054 -29.167 1.00 78.25 110 LEU A C 1
ATOM 901 O O . LEU A 1 110 ? 10.559 -7.691 -28.995 1.00 78.25 110 LEU A O 1
ATOM 905 N N . PRO A 1 111 ? 8.465 -7.580 -29.833 1.00 75.44 111 PRO A N 1
ATOM 906 C CA . PRO A 1 111 ? 8.629 -8.813 -30.576 1.00 75.44 111 PRO A CA 1
ATOM 907 C C . PRO A 1 111 ? 9.774 -8.569 -31.552 1.00 75.44 111 PRO A C 1
ATOM 909 O O . PRO A 1 111 ? 9.837 -7.506 -32.176 1.00 75.44 111 PRO A O 1
ATOM 912 N N . ARG A 1 112 ? 10.713 -9.517 -31.638 1.00 66.06 112 ARG A N 1
ATOM 913 C CA . ARG A 1 112 ? 11.838 -9.472 -32.576 1.00 66.06 112 ARG A CA 1
ATOM 914 C C . ARG A 1 112 ? 11.266 -9.518 -33.990 1.00 66.06 112 ARG A C 1
ATOM 916 O O . ARG A 1 112 ? 11.213 -10.565 -34.624 1.00 66.06 112 ARG A O 1
ATOM 923 N N . MET A 1 113 ? 10.767 -8.385 -34.466 1.00 63.25 113 MET A N 1
ATOM 924 C CA . MET A 1 113 ? 10.282 -8.223 -35.815 1.00 63.25 113 MET A CA 1
ATOM 925 C C . MET A 1 113 ? 11.536 -8.333 -36.666 1.00 63.25 113 MET A C 1
ATOM 927 O O . MET A 1 113 ? 12.404 -7.464 -36.602 1.00 63.25 113 MET A O 1
ATOM 931 N N . GLY A 1 114 ? 11.669 -9.445 -37.388 1.00 62.56 114 GLY A N 1
ATOM 932 C CA . GLY A 1 114 ? 12.763 -9.724 -38.313 1.00 62.56 114 GLY A CA 1
ATOM 933 C C . GLY A 1 114 ? 12.736 -8.777 -39.509 1.00 62.56 114 GLY A C 1
ATOM 934 O O . GLY A 1 114 ? 12.665 -9.217 -40.652 1.00 62.56 114 GLY A O 1
ATOM 935 N N . ARG A 1 115 ? 12.755 -7.463 -39.268 1.00 60.31 115 ARG A N 1
ATOM 936 C CA . ARG A 1 115 ? 13.018 -6.465 -40.291 1.00 60.31 115 ARG A CA 1
ATOM 937 C C . ARG A 1 115 ? 14.488 -6.604 -40.644 1.00 60.31 115 ARG A C 1
ATOM 939 O O . ARG A 1 115 ? 15.352 -5.930 -40.096 1.00 60.31 115 ARG A O 1
ATOM 946 N N . SER A 1 116 ? 14.754 -7.522 -41.566 1.00 62.62 116 SER A N 1
ATOM 947 C CA . SER A 1 116 ? 15.909 -7.415 -42.436 1.00 62.62 116 SER A CA 1
ATOM 948 C C . SER A 1 116 ? 15.779 -6.054 -43.105 1.00 62.62 116 SER A C 1
ATOM 950 O O . SER A 1 116 ? 14.964 -5.889 -44.013 1.00 62.62 116 SER A O 1
ATOM 952 N N . PHE A 1 117 ? 16.519 -5.059 -42.619 1.00 61.53 117 PHE A N 1
ATOM 953 C CA . PHE A 1 117 ? 16.750 -3.838 -43.369 1.00 61.53 117 PHE A CA 1
ATOM 954 C C . PHE A 1 117 ? 17.497 -4.273 -44.629 1.00 61.53 117 PHE A C 1
ATOM 956 O O . PHE A 1 117 ? 18.717 -4.400 -44.628 1.00 61.53 117 PHE A O 1
ATOM 963 N N . LYS A 1 118 ? 16.752 -4.627 -45.682 1.00 62.12 118 LYS A N 1
ATOM 964 C CA . LYS A 1 118 ? 17.316 -4.805 -47.012 1.00 62.12 118 LYS A CA 1
ATOM 965 C C . LYS A 1 118 ? 17.739 -3.410 -47.434 1.00 62.12 118 LYS A C 1
ATOM 967 O O . LYS A 1 118 ? 16.912 -2.618 -47.874 1.00 62.12 118 LYS A O 1
ATOM 972 N N . THR A 1 119 ? 19.003 -3.081 -47.209 1.00 64.31 119 THR A N 1
ATOM 973 C CA . THR A 1 119 ? 19.621 -1.964 -47.906 1.00 64.31 119 THR A CA 1
ATOM 974 C C . THR A 1 119 ? 19.444 -2.255 -49.397 1.00 64.31 119 THR A C 1
ATOM 976 O O . THR A 1 119 ? 19.823 -3.342 -49.843 1.00 64.31 119 THR A O 1
ATOM 979 N N . PRO A 1 120 ? 18.807 -1.373 -50.185 1.00 60.56 120 PRO A N 1
ATOM 980 C CA . PRO A 1 120 ? 18.790 -1.540 -51.625 1.00 60.56 120 PRO A CA 1
ATOM 981 C C . PRO A 1 120 ? 20.200 -1.219 -52.118 1.00 60.56 120 PRO A C 1
ATOM 983 O O . PRO A 1 120 ? 20.486 -0.112 -52.561 1.00 60.56 120 PRO A O 1
ATOM 986 N N . MET A 1 121 ? 21.116 -2.179 -52.001 1.00 60.12 121 MET A N 1
ATOM 987 C CA . MET A 1 121 ? 22.309 -2.167 -52.827 1.00 60.12 121 MET A CA 1
ATOM 988 C C . MET A 1 121 ? 21.818 -2.496 -54.232 1.00 60.12 121 MET A C 1
ATOM 990 O O . MET A 1 121 ? 21.673 -3.659 -54.604 1.00 60.12 121 MET A O 1
ATOM 994 N N . VAL A 1 122 ? 21.437 -1.454 -54.970 1.00 61.94 122 VAL A N 1
ATOM 995 C CA . VAL A 1 122 ? 21.156 -1.545 -56.398 1.00 61.94 122 VAL A CA 1
ATOM 996 C C . VAL A 1 122 ? 22.494 -1.852 -57.053 1.00 61.94 122 VAL A C 1
ATOM 998 O O . VAL A 1 122 ? 23.253 -0.951 -57.388 1.00 61.94 122 VAL A O 1
ATOM 1001 N N . MET A 1 123 ? 22.824 -3.136 -57.161 1.00 59.19 123 MET A N 1
ATOM 1002 C CA . MET A 1 123 ? 23.845 -3.576 -58.098 1.00 59.19 123 MET A CA 1
ATOM 1003 C C . MET A 1 123 ? 23.253 -3.332 -59.490 1.00 59.19 123 MET A C 1
ATOM 1005 O O . MET A 1 123 ? 22.206 -3.917 -59.787 1.00 59.19 123 MET A O 1
ATOM 1009 N N . PRO A 1 124 ? 23.824 -2.444 -60.322 1.00 59.19 124 PRO A N 1
ATOM 1010 C CA . PRO A 1 124 ? 23.314 -2.225 -61.666 1.00 59.19 124 PRO A CA 1
ATOM 1011 C C . PRO A 1 124 ? 23.506 -3.519 -62.459 1.00 59.19 124 PRO A C 1
ATOM 1013 O O . PRO A 1 124 ? 24.608 -3.863 -62.872 1.00 59.19 124 PRO A O 1
ATOM 1016 N N . SER A 1 125 ? 22.425 -4.273 -62.642 1.00 59.41 125 SER A N 1
ATOM 1017 C CA . SER A 1 125 ? 22.418 -5.579 -63.300 1.00 59.41 125 SER A CA 1
ATOM 1018 C C . SER A 1 125 ? 22.492 -5.467 -64.829 1.00 59.41 125 SER A C 1
ATOM 1020 O O . SER A 1 125 ? 21.681 -6.068 -65.531 1.00 59.41 125 SER A O 1
ATOM 1022 N N . GLY A 1 126 ? 23.439 -4.685 -65.354 1.00 59.31 126 GLY A N 1
ATOM 1023 C CA . GLY A 1 126 ? 23.745 -4.681 -66.785 1.00 59.31 126 GLY A CA 1
ATOM 1024 C C . GLY A 1 126 ? 23.860 -3.311 -67.443 1.00 59.31 126 GLY A C 1
ATOM 1025 O O . GLY A 1 126 ? 23.191 -3.065 -68.443 1.00 59.31 126 GLY A O 1
ATOM 1026 N N . SER A 1 127 ? 24.764 -2.447 -66.978 1.00 55.34 127 SER A N 1
ATOM 1027 C CA . SER A 1 127 ? 25.292 -1.379 -67.841 1.00 55.34 127 SER A CA 1
ATOM 1028 C C . SER A 1 127 ? 26.546 -1.861 -68.576 1.00 55.34 127 SER A C 1
ATOM 1030 O O . SER A 1 127 ? 27.613 -1.261 -68.474 1.00 55.34 127 SER A O 1
ATOM 1032 N N . VAL A 1 128 ? 26.432 -2.961 -69.327 1.00 55.41 128 VAL A N 1
ATOM 1033 C CA . VAL A 1 128 ? 27.445 -3.302 -70.331 1.00 55.41 128 VAL A CA 1
ATOM 1034 C C . VAL A 1 128 ? 27.156 -2.410 -71.534 1.00 55.41 128 VAL A C 1
ATOM 1036 O O . VAL A 1 128 ? 26.360 -2.753 -72.410 1.00 55.41 128 VAL A O 1
ATOM 1039 N N . SER A 1 129 ? 27.721 -1.204 -71.536 1.00 55.28 129 SER A N 1
ATOM 1040 C CA . SER A 1 129 ? 27.614 -0.276 -72.662 1.00 55.28 129 SER A CA 1
ATOM 1041 C C . SER A 1 129 ? 28.154 -0.955 -73.923 1.00 55.28 129 SER A C 1
ATOM 1043 O O . SER A 1 129 ? 29.359 -1.104 -74.085 1.00 55.28 129 SER A O 1
ATOM 1045 N N . ARG A 1 130 ? 27.267 -1.393 -74.827 1.00 55.19 130 ARG A N 1
ATOM 1046 C CA . ARG A 1 130 ? 27.659 -2.007 -76.112 1.00 55.19 130 ARG A CA 1
ATOM 1047 C C . ARG A 1 130 ? 28.304 -1.009 -77.078 1.00 55.19 130 ARG A C 1
ATOM 1049 O O . ARG A 1 130 ? 29.035 -1.415 -77.970 1.00 55.19 130 ARG A O 1
ATOM 1056 N N . LEU A 1 131 ? 28.015 0.279 -76.911 1.00 53.47 131 LEU A N 1
ATOM 1057 C CA . LEU A 1 131 ? 28.477 1.377 -77.757 1.00 53.47 131 LEU A CA 1
ATOM 1058 C C . LEU A 1 131 ? 28.776 2.579 -76.851 1.00 53.47 131 LEU A C 1
ATOM 1060 O O . LEU A 1 131 ? 27.873 3.311 -76.457 1.00 53.47 131 LEU A O 1
ATOM 1064 N N . GLY A 1 132 ? 30.040 2.737 -76.468 1.00 56.91 132 GLY A N 1
ATOM 1065 C CA . GLY A 1 132 ? 30.531 3.835 -75.634 1.00 56.91 132 GLY A CA 1
ATOM 1066 C C . GLY A 1 132 ? 31.913 3.512 -75.056 1.00 56.91 132 GLY A C 1
ATOM 1067 O O . GLY A 1 132 ? 32.302 2.343 -75.062 1.00 56.91 132 GLY A O 1
ATOM 1068 N N . PRO A 1 133 ? 32.681 4.508 -74.574 1.00 55.62 133 PRO A N 1
ATOM 1069 C CA . PRO A 1 133 ? 33.939 4.244 -73.884 1.00 55.62 133 PRO A CA 1
ATOM 1070 C C . PRO A 1 133 ? 33.678 3.314 -72.697 1.00 55.62 133 PRO A C 1
ATOM 1072 O O . PRO A 1 133 ? 32.754 3.562 -71.922 1.00 55.62 133 PRO A O 1
ATOM 1075 N N . VAL A 1 134 ? 34.472 2.251 -72.564 1.00 59.19 134 VAL A N 1
ATOM 1076 C CA . VAL A 1 134 ? 34.398 1.334 -71.420 1.00 59.19 134 VAL A CA 1
ATOM 1077 C C . VAL A 1 134 ? 34.624 2.160 -70.155 1.00 59.19 134 VAL A C 1
ATOM 1079 O O . VAL A 1 134 ? 35.712 2.700 -69.948 1.00 59.19 134 VAL A O 1
ATOM 1082 N N . SER A 1 135 ? 33.580 2.324 -69.345 1.00 57.50 135 SER A N 1
ATOM 1083 C CA . SER A 1 135 ? 33.699 2.935 -68.025 1.00 57.50 135 SER A CA 1
ATOM 1084 C C . SER A 1 135 ? 34.637 2.085 -67.173 1.00 57.50 135 SER A C 1
ATOM 1086 O O . SER A 1 135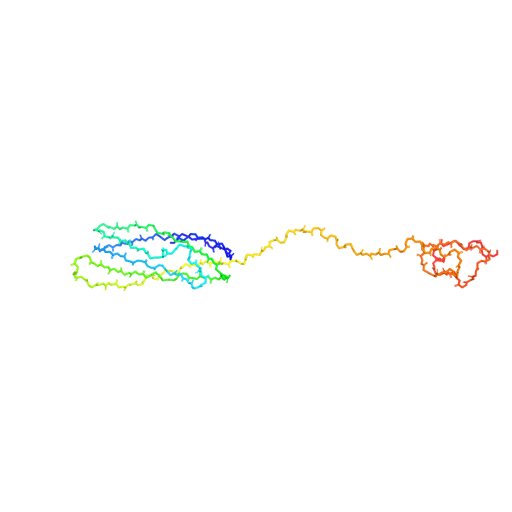 ? 34.597 0.860 -67.228 1.00 57.50 135 SER A O 1
ATOM 1088 N N . THR A 1 136 ? 35.468 2.728 -66.358 1.00 56.66 136 THR A N 1
ATOM 1089 C CA . THR A 1 136 ? 36.390 2.072 -65.415 1.00 56.66 136 THR A CA 1
ATOM 1090 C C . THR A 1 136 ? 35.685 1.409 -64.224 1.00 56.66 136 THR A C 1
ATOM 1092 O O . THR A 1 136 ? 36.355 0.913 -63.316 1.00 56.66 136 THR A O 1
ATOM 1095 N N . ASP A 1 137 ? 34.351 1.415 -64.211 1.00 58.28 137 ASP A N 1
ATOM 1096 C CA . ASP A 1 137 ? 33.535 0.761 -63.198 1.00 58.28 137 ASP A CA 1
ATOM 1097 C C . ASP A 1 137 ? 33.621 -0.762 -63.366 1.00 58.28 137 ASP A C 1
ATOM 1099 O O . ASP A 1 137 ? 33.430 -1.326 -64.443 1.00 58.28 137 ASP A O 1
ATOM 1103 N N . PHE A 1 138 ? 34.029 -1.413 -62.284 1.00 57.47 138 PHE A N 1
ATOM 1104 C CA . PHE A 1 138 ? 34.632 -2.738 -62.278 1.00 57.47 138 PHE A CA 1
ATOM 1105 C C . PHE A 1 138 ? 33.573 -3.849 -62.336 1.00 57.47 138 PHE A C 1
ATOM 1107 O O . PHE A 1 138 ? 33.007 -4.206 -61.306 1.00 57.47 138 PHE A O 1
ATOM 1114 N N . ASP A 1 139 ? 33.322 -4.406 -63.522 1.00 58.69 139 ASP A N 1
ATOM 1115 C CA . ASP A 1 139 ? 32.461 -5.592 -63.686 1.00 58.69 139 ASP A CA 1
ATOM 1116 C C . ASP A 1 139 ? 33.285 -6.897 -63.708 1.00 58.69 139 ASP A C 1
ATOM 1118 O O . ASP A 1 139 ? 32.941 -7.885 -63.063 1.00 58.69 139 ASP A O 1
ATOM 1122 N N . SER A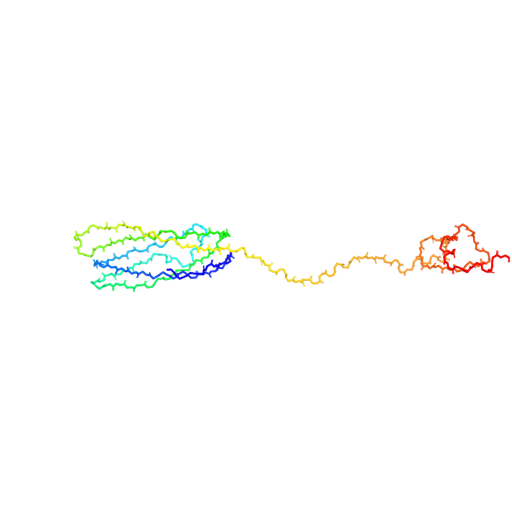 1 140 ? 34.443 -6.900 -64.382 1.00 60.19 140 SER A N 1
ATOM 1123 C CA . SER A 1 140 ? 35.387 -8.030 -64.392 1.00 60.19 140 SER A CA 1
ATOM 1124 C C . SER A 1 140 ? 36.811 -7.604 -64.784 1.00 60.19 140 SER A C 1
ATOM 1126 O O . SER A 1 140 ? 37.006 -6.593 -65.461 1.00 60.19 140 SER A O 1
ATOM 1128 N N . ILE A 1 141 ? 37.824 -8.373 -64.355 1.00 64.25 141 ILE A N 1
ATOM 1129 C CA . ILE A 1 141 ? 39.207 -8.257 -64.853 1.00 64.25 141 ILE A CA 1
ATOM 1130 C C . ILE A 1 141 ? 39.321 -9.167 -66.077 1.00 64.25 141 ILE A C 1
ATOM 1132 O O . ILE A 1 141 ? 39.133 -10.375 -65.947 1.00 64.25 141 ILE A O 1
ATOM 1136 N N . ARG A 1 142 ? 39.642 -8.602 -67.244 1.00 69.06 142 ARG A N 1
ATOM 1137 C CA . ARG A 1 142 ? 40.007 -9.374 -68.441 1.00 69.06 142 ARG A CA 1
ATOM 1138 C C . ARG A 1 142 ? 41.499 -9.257 -68.723 1.00 69.06 142 ARG A C 1
ATOM 1140 O O . ARG A 1 142 ? 42.087 -8.208 -68.451 1.00 69.06 142 ARG A O 1
ATOM 1147 N N . ASP A 1 143 ? 42.072 -10.307 -69.301 1.00 68.69 143 ASP A N 1
ATOM 1148 C CA . ASP A 1 143 ? 43.443 -10.277 -69.803 1.00 68.69 143 ASP A CA 1
ATOM 1149 C C . ASP A 1 143 ? 43.555 -9.318 -70.993 1.00 68.69 143 ASP A C 1
ATOM 1151 O O . ASP A 1 143 ? 42.613 -9.148 -71.778 1.00 68.69 143 ASP A O 1
ATOM 1155 N N . TYR A 1 144 ? 44.714 -8.670 -71.107 1.00 70.44 144 TYR A N 1
ATOM 1156 C CA . TYR A 1 144 ? 45.012 -7.766 -72.212 1.00 70.44 144 TYR A CA 1
ATOM 1157 C C . TYR A 1 144 ? 44.975 -8.517 -73.546 1.00 70.44 144 TYR A C 1
ATOM 1159 O O . TYR A 1 144 ? 45.595 -9.571 -73.689 1.00 70.44 144 TYR A O 1
ATOM 1167 N N . GLN A 1 145 ? 44.291 -7.944 -74.537 1.00 70.06 145 GLN A N 1
ATOM 1168 C CA . GLN A 1 145 ? 44.379 -8.390 -75.923 1.00 70.06 145 GLN A CA 1
ATOM 1169 C C . GLN A 1 145 ? 45.068 -7.330 -76.776 1.00 70.06 145 GLN A C 1
ATOM 1171 O O . GLN A 1 145 ? 44.881 -6.125 -76.594 1.00 70.06 145 GLN A O 1
ATOM 1176 N N . PHE A 1 146 ? 45.868 -7.790 -77.736 1.00 67.94 146 PHE A N 1
ATOM 1177 C CA . PHE A 1 146 ? 46.594 -6.916 -78.644 1.00 67.94 146 PHE A CA 1
ATOM 1178 C C . PHE A 1 146 ? 45.619 -6.015 -79.421 1.00 67.94 146 PHE A C 1
ATOM 1180 O O . PHE A 1 146 ? 44.765 -6.506 -80.157 1.00 67.94 146 PHE A O 1
ATOM 1187 N N . GLY A 1 147 ? 45.743 -4.698 -79.234 1.00 75.12 147 GLY A N 1
ATOM 1188 C CA . GLY A 1 147 ? 44.840 -3.691 -79.806 1.00 75.12 147 GLY A CA 1
ATOM 1189 C C . GLY A 1 147 ? 44.041 -2.889 -78.772 1.00 75.12 147 GLY A C 1
ATOM 1190 O O . GLY A 1 147 ? 43.450 -1.870 -79.130 1.00 75.12 147 GLY A O 1
ATOM 1191 N N . ASP A 1 148 ? 44.056 -3.285 -77.495 1.00 73.94 148 ASP A N 1
ATOM 1192 C CA . ASP A 1 148 ? 43.401 -2.520 -76.432 1.00 73.94 148 ASP A CA 1
ATOM 1193 C C . ASP A 1 148 ? 44.139 -1.196 -76.116 1.00 73.94 148 ASP A C 1
ATOM 1195 O O . ASP A 1 148 ? 45.368 -1.174 -75.982 1.00 73.94 148 ASP A O 1
ATOM 1199 N N . PRO A 1 149 ? 43.424 -0.068 -75.923 1.00 74.06 149 PRO A N 1
ATOM 1200 C CA . PRO A 1 149 ? 44.048 1.195 -75.540 1.00 74.06 149 PRO A CA 1
ATOM 1201 C C . PRO A 1 149 ? 44.684 1.126 -74.143 1.00 74.06 149 PRO A C 1
ATOM 1203 O O . PRO A 1 149 ? 43.996 0.941 -73.137 1.00 74.06 149 PRO A O 1
ATOM 1206 N N . TYR A 1 150 ? 45.985 1.413 -74.055 1.00 72.25 150 TYR A N 1
ATOM 1207 C CA . TYR A 1 150 ? 46.785 1.341 -72.820 1.00 72.25 150 TYR A CA 1
ATOM 1208 C C . TYR A 1 150 ? 46.234 2.136 -71.618 1.00 72.25 150 TYR A C 1
ATOM 1210 O O . TYR A 1 150 ? 46.522 1.804 -70.468 1.00 72.25 150 TYR A O 1
ATOM 1218 N N . ARG A 1 151 ? 45.446 3.197 -71.860 1.00 71.50 151 ARG A N 1
ATOM 1219 C CA . ARG A 1 151 ? 44.839 4.042 -70.809 1.00 71.50 151 ARG A CA 1
ATOM 1220 C C . ARG A 1 151 ? 43.651 3.391 -70.106 1.00 71.50 151 ARG A C 1
ATOM 1222 O O . ARG A 1 151 ? 43.284 3.829 -69.023 1.00 71.50 151 ARG A O 1
ATOM 1229 N N . THR A 1 152 ? 43.042 2.388 -70.729 1.00 68.69 152 THR A N 1
ATOM 1230 C CA . THR A 1 152 ? 41.861 1.696 -70.190 1.00 68.69 152 THR A CA 1
ATOM 1231 C C . THR A 1 152 ? 42.231 0.510 -69.298 1.00 68.69 152 THR A C 1
ATOM 1233 O O . THR A 1 152 ? 41.375 -0.036 -68.607 1.00 68.69 152 THR A O 1
ATOM 1236 N N . ILE A 1 153 ? 43.514 0.136 -69.266 1.00 71.62 153 ILE A N 1
ATOM 1237 C CA . ILE A 1 153 ? 44.014 -1.021 -68.527 1.00 71.62 153 ILE A CA 1
ATOM 1238 C C . ILE A 1 153 ? 44.350 -0.614 -67.093 1.00 71.62 153 ILE A C 1
ATOM 1240 O O . ILE A 1 153 ? 45.166 0.276 -66.841 1.00 71.62 153 ILE A O 1
ATOM 1244 N N . ASN A 1 154 ? 43.773 -1.325 -66.126 1.00 74.31 154 ASN A N 1
ATOM 1245 C CA . ASN A 1 154 ? 44.188 -1.215 -64.736 1.00 74.31 154 ASN A CA 1
ATOM 1246 C C . ASN A 1 154 ? 45.462 -2.045 -64.509 1.00 74.31 154 ASN A C 1
ATOM 1248 O O . ASN A 1 154 ? 45.413 -3.220 -64.133 1.00 74.31 154 ASN A O 1
ATOM 1252 N N . TRP A 1 155 ? 46.618 -1.418 -64.732 1.00 74.44 155 TRP A N 1
ATOM 1253 C CA . TRP A 1 155 ? 47.935 -2.045 -64.564 1.00 74.44 155 TRP A CA 1
ATOM 1254 C C . TRP A 1 155 ? 48.157 -2.600 -63.154 1.00 74.44 155 TRP A C 1
ATOM 1256 O O . TRP A 1 155 ? 48.779 -3.645 -62.990 1.00 74.44 155 TRP A O 1
ATOM 1266 N N . LYS A 1 156 ? 47.590 -1.953 -62.127 1.00 73.44 156 LYS A N 1
ATOM 1267 C CA . LYS A 1 156 ? 47.710 -2.393 -60.730 1.00 73.44 156 LYS A CA 1
ATOM 1268 C C . LYS A 1 156 ? 46.937 -3.684 -60.455 1.00 73.44 156 LYS A C 1
ATOM 1270 O O . LYS A 1 156 ? 47.376 -4.483 -59.632 1.00 73.44 156 LYS A O 1
ATOM 1275 N N . ALA A 1 157 ? 45.791 -3.875 -61.107 1.00 70.38 157 ALA A N 1
ATOM 1276 C CA . ALA A 1 157 ? 45.029 -5.118 -61.024 1.00 70.38 157 ALA A CA 1
ATOM 1277 C C . ALA A 1 157 ? 45.717 -6.232 -61.826 1.00 70.38 157 ALA A C 1
ATOM 1279 O O . ALA A 1 157 ? 45.957 -7.301 -61.279 1.00 70.38 157 ALA A O 1
ATOM 1280 N N . SER A 1 158 ? 46.127 -5.938 -63.063 1.00 69.75 158 SER A N 1
ATOM 1281 C CA . SER A 1 158 ? 46.767 -6.910 -63.966 1.00 69.75 158 SER A CA 1
ATOM 1282 C C . SER A 1 158 ? 48.098 -7.436 -63.417 1.00 69.75 158 SER A C 1
ATOM 1284 O O . SER A 1 158 ? 48.363 -8.633 -63.464 1.00 69.75 158 SER A O 1
ATOM 1286 N N . ALA A 1 159 ? 48.905 -6.570 -62.793 1.00 69.62 159 ALA A N 1
ATOM 1287 C CA . ALA A 1 159 ? 50.166 -6.966 -62.165 1.00 69.62 159 ALA A CA 1
ATOM 1288 C C . ALA A 1 159 ? 49.990 -7.973 -61.012 1.00 69.62 159 ALA A C 1
ATOM 1290 O O . ALA A 1 159 ? 50.931 -8.688 -60.680 1.00 69.62 159 ALA A O 1
ATOM 1291 N N . ARG A 1 160 ? 48.804 -8.044 -60.389 1.00 70.88 160 ARG A N 1
ATOM 1292 C CA . ARG A 1 160 ? 48.516 -9.009 -59.314 1.00 70.88 160 ARG A CA 1
ATOM 1293 C C . ARG A 1 160 ? 48.141 -10.390 -59.839 1.00 70.88 160 ARG A C 1
ATOM 1295 O O . ARG A 1 160 ? 48.291 -11.355 -59.100 1.00 70.88 160 ARG A O 1
ATOM 1302 N N . THR A 1 161 ? 47.665 -10.488 -61.079 1.00 68.19 161 THR A N 1
ATOM 1303 C CA . THR A 1 161 ? 47.251 -11.758 -61.692 1.00 68.19 161 THR A CA 1
ATOM 1304 C C . THR A 1 161 ? 48.446 -12.569 -62.209 1.00 68.19 161 THR A C 1
ATOM 1306 O O . THR A 1 161 ? 48.308 -13.756 -62.468 1.00 68.19 161 THR A O 1
ATOM 1309 N N . GLY A 1 162 ? 49.633 -11.960 -62.333 1.00 62.00 162 GLY A N 1
ATOM 1310 C CA . GLY A 1 162 ? 50.886 -12.656 -62.663 1.00 62.00 162 GLY A CA 1
ATOM 1311 C C . GLY A 1 162 ? 51.035 -13.103 -64.124 1.00 62.00 162 GLY A C 1
ATOM 1312 O O . GLY A 1 162 ? 52.110 -13.553 -64.504 1.00 62.00 162 GLY A O 1
ATOM 1313 N N . VAL A 1 163 ? 50.008 -12.936 -64.960 1.00 60.19 163 VAL A N 1
ATOM 1314 C CA . VAL A 1 163 ? 50.036 -13.278 -66.390 1.00 60.19 163 VAL A CA 1
ATOM 1315 C C . VAL A 1 163 ? 50.606 -12.096 -67.182 1.00 60.19 163 VAL A C 1
ATOM 1317 O O . VAL A 1 163 ? 49.875 -11.259 -67.702 1.00 60.19 163 VAL A O 1
ATOM 1320 N N . LEU A 1 164 ? 51.934 -11.982 -67.225 1.00 55.62 164 LEU A N 1
ATOM 1321 C CA . LEU A 1 164 ? 52.651 -10.991 -68.048 1.00 55.62 164 LEU A CA 1
ATOM 1322 C C . LEU A 1 164 ? 53.334 -11.623 -69.275 1.00 55.62 164 LEU A C 1
ATOM 1324 O O . LEU A 1 164 ? 54.132 -10.968 -69.939 1.00 55.62 164 LEU A O 1
ATOM 1328 N N . GLU A 1 165 ? 53.030 -12.882 -69.595 1.00 54.50 165 GLU A N 1
ATOM 1329 C CA . GLU A 1 165 ? 53.827 -13.677 -70.542 1.00 54.50 165 GLU A CA 1
ATOM 1330 C C . GLU A 1 165 ? 53.575 -13.386 -72.035 1.00 54.50 165 GLU A C 1
ATOM 1332 O O . GLU A 1 165 ? 54.336 -13.868 -72.862 1.00 54.50 165 GLU A O 1
ATOM 1337 N N . ASN A 1 166 ? 52.588 -12.560 -72.407 1.00 52.75 166 ASN A N 1
ATOM 1338 C CA . ASN A 1 166 ? 52.210 -12.352 -73.820 1.00 52.75 166 ASN A CA 1
ATOM 1339 C C . ASN A 1 166 ? 52.266 -10.888 -74.308 1.00 52.75 166 ASN A C 1
ATOM 1341 O O . ASN A 1 166 ? 51.562 -10.524 -75.248 1.00 52.75 166 ASN A O 1
ATOM 1345 N N . CYS A 1 167 ? 53.085 -10.033 -73.687 1.00 50.56 167 CYS A N 1
ATOM 1346 C CA . CYS A 1 167 ? 53.177 -8.604 -74.038 1.00 50.56 167 CYS A CA 1
ATOM 1347 C C . CYS A 1 167 ? 54.533 -8.156 -74.621 1.00 50.56 167 CYS A C 1
ATOM 1349 O O . CYS A 1 167 ? 54.874 -6.978 -74.493 1.00 50.56 167 CYS A O 1
ATOM 1351 N N . LEU A 1 168 ? 55.294 -9.051 -75.263 1.00 43.69 168 LEU A N 1
ATOM 1352 C CA . LEU A 1 168 ? 56.481 -8.697 -76.057 1.00 43.69 168 LEU A CA 1
ATOM 1353 C C . LEU A 1 168 ? 56.336 -9.156 -77.508 1.00 43.69 168 LEU A C 1
ATOM 1355 O O . LEU A 1 168 ? 55.909 -10.313 -77.709 1.00 43.69 168 LEU A O 1
#

Foldseek 3Di:
DDWDQEAAAFDKDKDKDKDKDPAAFFKKKKAFDDPPQKDFPDPPNIDIDGDHGDIDIDIDMTMIGGHDFDKDWRFKIKMWTDHPVPPDDIDIDIDTDIDIHGYHYDDPDDDPPPPPVPPPPPPPPDPPPPDDPPPLPPPDDDDDDPPDDPVSDPPVVNVVVVPPPPDD

Radius of gyration: 41.25 Å; chains: 1; bounding box: 79×23×108 Å

Secondary structure (DSSP, 8-state):
-B--SEEETT-EEEEEEEEEE-S--EEEEEE----TTEEESSS--EEEEEE-SS-EEEEEEEEEEE-S-EEEEEEEEEEEEEETTSSS--EEEEEEEEEEEEEE--------------------TT---SSS---SS-S------TT--GGG--HHHHHHH---TT--